Protein AF-A0A935UAQ2-F1 (afdb_monomer)

Solvent-accessible surface area (backbone atoms only — not comparable to full-atom values): 4868 Å² total; per-residue (Å²): 109,76,67,57,58,51,51,38,54,48,50,25,52,51,27,50,52,49,47,53,52,54,53,50,52,49,53,53,50,45,72,73,64,69,47,67,68,59,47,68,67,46,47,62,59,49,54,53,51,47,51,52,29,50,46,45,38,60,44,33,60,53,52,52,50,51,53,52,53,51,51,52,51,52,51,52,60,64,48,50,66,66,73,70,55,75,84,126

Sequence (88 aa):
MPWIDAALGTIASVALALFFVVNATFIIALWRTRDRRFVDRWTKPLVMTDAALIFAAVGTPVIGIAMKLGGQFLGFLATIPATLIPGK

Secondary structure (DSSP, 8-state):
-HHHHHHHHHHHHHHHHHHHHHHHHHHHHHHHH--HHHHHHHHHHHHHHHHHHHHHHHHHHHHHHHHHHHHHHHHHHHHHHHHSS---

Radius of gyration: 22.44 Å; Cα contacts (8 Å, |Δi|>4): 29; chains: 1; bounding box: 55×16×67 Å

pLDDT: mean 80.17, std 10.78, range [43.31, 92.38]

Foldseek 3Di:
DVVLVVVLVVQLVVLVVVLVVVVVVVVVVCVVPVDVVSCVVCVVVNVVSNVVSVCSNVVSVVVVVVCVVVVVVVVVVVCVVVVPPDDD

Structure (mmCIF, N/CA/C/O backbone):
data_AF-A0A935UAQ2-F1
#
_entry.id   AF-A0A935UAQ2-F1
#
loop_
_atom_site.group_PDB
_atom_site.id
_atom_site.type_symbol
_atom_site.label_atom_id
_atom_site.label_alt_id
_atom_site.label_comp_id
_atom_site.label_asym_id
_atom_site.label_entity_id
_atom_site.label_seq_id
_atom_site.pdbx_PDB_ins_code
_atom_site.Cartn_x
_atom_site.Cartn_y
_atom_site.Cartn_z
_atom_site.occupancy
_atom_site.B_iso_or_equiv
_atom_site.auth_seq_id
_atom_site.auth_comp_id
_atom_site.auth_asym_id
_atom_site.auth_atom_id
_atom_site.pdbx_PDB_model_num
ATOM 1 N N . MET A 1 1 ? 10.594 -3.867 -19.102 1.00 66.69 1 MET A N 1
ATOM 2 C CA . MET A 1 1 ? 10.809 -5.310 -18.868 1.00 66.69 1 MET A CA 1
ATOM 3 C C . MET A 1 1 ? 9.526 -5.864 -18.271 1.00 66.69 1 MET A C 1
ATOM 5 O O . MET A 1 1 ? 9.116 -5.329 -17.247 1.00 66.69 1 MET A O 1
ATOM 9 N N . PRO A 1 2 ? 8.892 -6.882 -18.874 1.00 77.56 2 PRO A N 1
ATOM 10 C CA . PRO A 1 2 ? 7.550 -7.330 -18.480 1.00 77.56 2 PRO A CA 1
ATOM 11 C C . PRO A 1 2 ? 7.456 -7.779 -17.012 1.00 77.56 2 PRO A C 1
ATOM 13 O O . PRO A 1 2 ? 6.421 -7.595 -16.379 1.00 77.56 2 PRO A O 1
ATOM 16 N N . TRP A 1 3 ? 8.551 -8.285 -16.434 1.00 79.94 3 TRP A N 1
ATOM 17 C CA . TRP A 1 3 ? 8.601 -8.666 -15.020 1.00 79.94 3 TRP A CA 1
ATOM 18 C C . TRP A 1 3 ? 8.551 -7.467 -14.051 1.00 79.94 3 TRP A C 1
ATOM 20 O O . TRP A 1 3 ? 7.995 -7.604 -12.967 1.00 79.94 3 TRP A O 1
ATOM 30 N N . ILE A 1 4 ? 9.070 -6.289 -14.435 1.00 77.94 4 ILE A N 1
ATOM 31 C CA . ILE A 1 4 ? 9.009 -5.062 -13.612 1.00 77.94 4 ILE A CA 1
ATOM 32 C C . ILE A 1 4 ? 7.575 -4.540 -13.567 1.00 77.94 4 ILE A C 1
ATOM 34 O O . ILE A 1 4 ? 7.068 -4.242 -12.492 1.00 77.94 4 ILE A O 1
ATOM 38 N N . ASP A 1 5 ? 6.903 -4.471 -14.719 1.00 78.94 5 ASP A N 1
ATOM 39 C CA . ASP A 1 5 ? 5.510 -4.024 -14.790 1.00 78.94 5 ASP A CA 1
ATOM 40 C C . ASP A 1 5 ? 4.585 -4.961 -13.982 1.00 78.94 5 ASP A C 1
ATOM 42 O O . ASP A 1 5 ? 3.717 -4.490 -13.246 1.00 78.94 5 ASP A O 1
ATOM 46 N N . ALA A 1 6 ? 4.823 -6.279 -14.037 1.00 83.44 6 ALA A N 1
ATOM 47 C CA . ALA A 1 6 ? 4.088 -7.264 -13.241 1.00 83.44 6 ALA A CA 1
ATOM 48 C C . ALA A 1 6 ? 4.356 -7.135 -11.729 1.00 83.44 6 ALA A C 1
ATOM 50 O O . ALA A 1 6 ? 3.416 -7.166 -10.930 1.00 83.44 6 ALA A O 1
ATOM 51 N N . ALA A 1 7 ? 5.618 -6.953 -11.323 1.00 82.19 7 ALA A N 1
ATOM 52 C CA . ALA A 1 7 ? 5.982 -6.771 -9.918 1.00 82.19 7 ALA A CA 1
ATOM 53 C C . ALA A 1 7 ? 5.370 -5.488 -9.340 1.00 82.19 7 ALA A C 1
ATOM 55 O O . ALA A 1 7 ? 4.760 -5.520 -8.273 1.00 82.19 7 ALA A O 1
ATOM 56 N N . LEU A 1 8 ? 5.458 -4.379 -10.076 1.00 83.62 8 LEU A N 1
ATOM 57 C CA . LEU A 1 8 ? 4.855 -3.102 -9.704 1.00 83.62 8 LEU A CA 1
ATOM 58 C C . LEU A 1 8 ? 3.326 -3.221 -9.590 1.00 83.62 8 LEU A C 1
ATOM 60 O O . LEU A 1 8 ? 2.757 -2.866 -8.560 1.00 83.62 8 LEU A O 1
ATOM 64 N N . GLY A 1 9 ? 2.651 -3.814 -10.579 1.00 84.50 9 GLY A N 1
ATOM 65 C CA . GLY A 1 9 ? 1.203 -4.054 -10.504 1.00 84.50 9 GLY A CA 1
ATOM 66 C C . GLY A 1 9 ? 0.792 -4.925 -9.307 1.00 84.50 9 GLY A C 1
ATOM 67 O O . GLY A 1 9 ? -0.217 -4.656 -8.649 1.00 84.50 9 GLY A O 1
ATOM 68 N N . THR A 1 10 ? 1.604 -5.928 -8.966 1.00 88.94 10 THR A N 1
ATOM 69 C CA . THR A 1 10 ? 1.382 -6.774 -7.783 1.00 88.94 10 THR A CA 1
ATOM 70 C C . THR A 1 10 ? 1.537 -5.971 -6.491 1.00 88.94 10 THR A C 1
ATOM 72 O O . THR A 1 10 ? 0.680 -6.049 -5.618 1.00 88.94 10 THR A O 1
ATOM 75 N N . ILE A 1 11 ? 2.575 -5.137 -6.375 1.00 85.06 11 ILE A N 1
ATOM 76 C CA . ILE A 1 11 ? 2.790 -4.284 -5.195 1.00 85.06 11 ILE A CA 1
ATOM 77 C C . ILE A 1 11 ? 1.612 -3.323 -4.996 1.00 85.06 11 ILE A C 1
ATOM 79 O O . ILE A 1 11 ? 1.077 -3.239 -3.892 1.00 85.06 11 ILE A O 1
ATOM 83 N N . ALA A 1 12 ? 1.166 -2.640 -6.054 1.00 86.44 12 ALA A N 1
ATOM 84 C CA . ALA A 1 12 ? 0.048 -1.703 -5.958 1.00 86.44 12 ALA A CA 1
ATOM 85 C C . ALA A 1 12 ? -1.272 -2.397 -5.583 1.00 86.44 12 ALA A C 1
ATOM 87 O O . ALA A 1 12 ? -2.004 -1.906 -4.723 1.00 86.44 12 ALA A O 1
ATOM 88 N N . SER A 1 13 ? -1.571 -3.549 -6.190 1.00 86.62 13 SER A N 1
ATOM 89 C CA . SER A 1 13 ? -2.797 -4.302 -5.889 1.00 86.62 13 SER A CA 1
ATOM 90 C C . SER A 1 13 ? -2.800 -4.872 -4.469 1.00 86.62 13 SER A C 1
ATOM 92 O O . SER A 1 13 ? -3.806 -4.752 -3.771 1.00 86.62 13 SER A O 1
ATOM 94 N N . VAL A 1 14 ? -1.673 -5.417 -4.002 1.00 90.12 14 VAL A N 1
ATOM 95 C CA . VAL A 1 14 ? -1.522 -5.898 -2.622 1.00 90.12 14 VAL A CA 1
ATOM 96 C C . VAL A 1 14 ? -1.632 -4.744 -1.626 1.00 90.12 14 VAL A C 1
ATOM 98 O O . VAL A 1 14 ? -2.323 -4.883 -0.619 1.00 90.12 14 VAL A O 1
ATOM 101 N N . ALA A 1 15 ? -1.015 -3.593 -1.909 1.00 85.44 15 ALA A N 1
ATOM 102 C CA . ALA A 1 15 ? -1.107 -2.420 -1.043 1.00 85.44 15 ALA A CA 1
ATOM 103 C C . ALA A 1 15 ? -2.557 -1.924 -0.901 1.00 85.44 15 ALA A C 1
ATOM 105 O O . ALA A 1 15 ? -3.014 -1.673 0.214 1.00 85.44 15 ALA A O 1
ATOM 106 N N . LEU A 1 16 ? -3.305 -1.856 -2.008 1.00 87.62 16 LEU A N 1
ATOM 107 C CA . LEU A 1 16 ? -4.729 -1.509 -1.990 1.00 87.62 16 LEU A CA 1
ATOM 108 C C . LEU A 1 16 ? -5.565 -2.542 -1.228 1.00 87.62 16 LEU A C 1
ATOM 110 O O . LEU A 1 16 ? -6.399 -2.168 -0.406 1.00 87.62 16 LEU A O 1
ATOM 114 N N . ALA A 1 17 ? -5.336 -3.837 -1.456 1.00 89.25 17 ALA A N 1
ATOM 115 C CA . ALA A 1 17 ? -6.055 -4.893 -0.749 1.00 89.25 17 ALA A CA 1
ATOM 116 C C . ALA A 1 17 ? -5.824 -4.812 0.768 1.00 89.25 17 ALA A C 1
ATOM 118 O O . ALA A 1 17 ? -6.781 -4.843 1.542 1.00 89.25 17 ALA A O 1
ATOM 119 N N . LEU A 1 18 ? -4.570 -4.640 1.196 1.00 89.38 18 LEU A N 1
ATOM 120 C CA . LEU A 1 18 ? -4.221 -4.474 2.606 1.00 89.38 18 LEU A CA 1
ATOM 121 C C . LEU A 1 18 ? -4.853 -3.219 3.207 1.00 89.38 18 LEU A C 1
ATOM 123 O O . LEU A 1 18 ? -5.370 -3.291 4.319 1.00 89.38 18 LEU A O 1
ATOM 127 N N . PHE A 1 19 ? -4.880 -2.107 2.470 1.00 87.62 19 PHE A N 1
ATOM 128 C CA . PHE A 1 19 ? -5.512 -0.866 2.919 1.00 87.62 19 PHE A CA 1
ATOM 129 C C . PHE A 1 19 ? -6.989 -1.084 3.269 1.00 87.62 19 PHE A C 1
ATOM 131 O O . PHE A 1 19 ? -7.428 -0.727 4.364 1.00 87.62 19 PHE A O 1
ATOM 138 N N . PHE A 1 20 ? -7.747 -1.745 2.386 1.00 90.38 20 PHE A N 1
ATOM 139 C CA . PHE A 1 20 ? -9.154 -2.057 2.645 1.00 90.38 20 PHE A CA 1
ATOM 140 C C . PHE A 1 20 ? -9.338 -3.056 3.789 1.00 90.38 20 PHE A C 1
ATOM 142 O O . PHE A 1 20 ? -10.218 -2.862 4.627 1.00 90.38 20 PHE A O 1
ATOM 149 N N . VAL A 1 21 ? -8.514 -4.105 3.858 1.00 92.38 21 VAL A N 1
ATOM 150 C CA . VAL A 1 21 ? -8.612 -5.132 4.907 1.00 92.38 21 VAL A CA 1
ATOM 151 C C . VAL A 1 21 ? -8.339 -4.539 6.289 1.00 92.38 21 VAL A C 1
ATOM 153 O O . VAL A 1 21 ? -9.124 -4.772 7.212 1.00 92.38 21 VAL A O 1
ATOM 156 N N . VAL A 1 22 ? -7.271 -3.750 6.435 1.00 90.12 22 VAL A N 1
ATOM 157 C CA . VAL A 1 22 ? -6.887 -3.105 7.702 1.00 90.12 22 VAL A CA 1
ATOM 158 C C . VAL A 1 22 ? -7.961 -2.112 8.151 1.00 90.12 22 VAL A C 1
ATOM 160 O O . VAL A 1 22 ? -8.404 -2.163 9.300 1.00 90.12 22 VAL A O 1
ATOM 163 N N . ASN A 1 23 ? -8.463 -1.272 7.242 1.00 90.12 23 ASN A N 1
ATOM 164 C CA . ASN A 1 23 ? -9.540 -0.333 7.561 1.00 90.12 23 ASN A CA 1
ATOM 165 C C . ASN A 1 23 ? -10.843 -1.048 7.948 1.00 90.12 23 ASN A C 1
ATOM 167 O O . ASN A 1 23 ? -11.474 -0.693 8.945 1.00 90.12 23 ASN A O 1
ATOM 171 N N . ALA A 1 24 ? -11.233 -2.099 7.223 1.00 89.00 24 ALA A N 1
ATOM 172 C CA . ALA A 1 24 ? -12.428 -2.875 7.546 1.00 89.00 24 ALA A CA 1
ATOM 173 C C . ALA A 1 24 ? -12.317 -3.553 8.921 1.00 89.00 24 ALA A C 1
ATOM 175 O O . ALA A 1 24 ? -13.249 -3.480 9.725 1.00 89.00 24 ALA A O 1
ATOM 176 N N . THR A 1 25 ? -11.169 -4.166 9.231 1.00 89.50 25 THR A N 1
ATOM 177 C CA . THR A 1 25 ? -10.938 -4.775 10.553 1.00 89.50 25 THR A CA 1
ATOM 178 C C . THR A 1 25 ? -10.955 -3.740 11.671 1.00 89.50 25 THR A C 1
ATOM 180 O O . THR A 1 25 ? -11.535 -4.004 12.726 1.00 89.50 25 THR A O 1
ATOM 183 N N . PHE A 1 26 ? -10.403 -2.548 11.438 1.00 88.00 26 PHE A N 1
ATOM 184 C CA . PHE A 1 26 ? -10.460 -1.454 12.402 1.00 88.00 26 PHE A CA 1
ATOM 185 C C . PHE A 1 26 ? -11.899 -0.989 12.672 1.00 88.00 26 PHE A C 1
ATOM 187 O O . PHE A 1 26 ? -12.300 -0.873 13.831 1.00 88.00 26 PHE A O 1
ATOM 194 N N . ILE A 1 27 ? -12.711 -0.803 11.624 1.00 88.50 27 ILE A N 1
ATOM 195 C CA . ILE A 1 27 ? -14.128 -0.421 11.748 1.00 88.50 27 ILE A CA 1
ATOM 196 C C . ILE A 1 27 ? -14.920 -1.491 12.510 1.00 88.50 27 ILE A C 1
ATOM 198 O O . ILE A 1 27 ? -15.702 -1.154 13.400 1.00 88.50 27 ILE A O 1
ATOM 202 N N . ILE A 1 28 ? -14.702 -2.776 12.213 1.00 90.25 28 ILE A N 1
ATOM 203 C CA . ILE A 1 28 ? -15.353 -3.890 12.921 1.00 90.25 28 ILE A CA 1
ATOM 204 C C . ILE A 1 28 ? -14.956 -3.895 14.405 1.00 90.25 28 ILE A C 1
ATOM 206 O O . ILE A 1 28 ? -15.817 -4.041 15.278 1.00 90.25 28 ILE A O 1
ATOM 210 N N . ALA A 1 29 ? -13.669 -3.706 14.711 1.00 87.44 29 ALA A N 1
ATOM 211 C CA . ALA A 1 29 ? -13.174 -3.648 16.084 1.00 87.44 29 ALA A CA 1
ATOM 212 C C . ALA A 1 29 ? -13.781 -2.471 16.861 1.00 87.44 29 ALA A C 1
ATOM 214 O O . ALA A 1 29 ? -14.233 -2.654 17.995 1.00 87.44 29 ALA A O 1
ATOM 215 N N . LEU A 1 30 ? -13.864 -1.291 16.237 1.00 86.62 30 LEU A N 1
ATOM 216 C CA . LEU A 1 30 ? -14.536 -0.112 16.783 1.00 86.62 30 LEU A CA 1
ATOM 217 C C . LEU A 1 30 ? -16.011 -0.403 17.082 1.00 86.62 30 LEU A C 1
ATOM 219 O O . LEU A 1 30 ? -16.490 -0.119 18.179 1.00 86.62 30 LEU A O 1
ATOM 223 N N . TRP A 1 31 ? -16.726 -0.992 16.121 1.00 89.69 31 TRP A N 1
ATOM 224 C CA . TRP A 1 31 ? -18.144 -1.319 16.261 1.00 89.69 31 TRP A CA 1
ATOM 225 C C . TRP A 1 31 ? -18.407 -2.273 17.425 1.00 89.69 31 TRP A C 1
ATOM 227 O O . TRP A 1 31 ? -19.393 -2.105 18.145 1.00 89.69 31 TRP A O 1
ATOM 237 N N . ARG A 1 32 ? -17.513 -3.250 17.624 1.00 91.06 32 ARG A N 1
ATOM 238 C CA . ARG A 1 32 ? -17.636 -4.271 18.669 1.00 91.06 32 ARG A CA 1
ATOM 239 C C . ARG A 1 32 ? -17.237 -3.772 20.056 1.00 91.06 32 ARG A C 1
ATOM 241 O O . ARG A 1 32 ? -17.890 -4.128 21.029 1.00 91.06 32 ARG A O 1
ATOM 248 N N . THR A 1 33 ? -16.160 -2.996 20.160 1.00 89.06 33 THR A N 1
ATOM 249 C CA . THR A 1 33 ? -15.618 -2.559 21.460 1.00 89.06 33 THR A CA 1
ATOM 250 C C . THR A 1 33 ? -16.219 -1.245 21.941 1.00 89.06 33 THR A C 1
ATOM 252 O O . THR A 1 33 ? -16.368 -1.061 23.145 1.00 89.06 33 THR A O 1
ATOM 255 N N . ARG A 1 34 ? -16.567 -0.332 21.019 1.00 83.38 34 ARG A N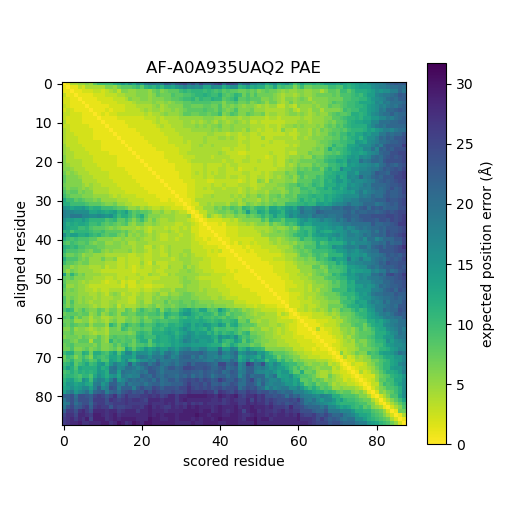 1
ATOM 256 C CA . ARG A 1 34 ? -17.015 1.047 21.297 1.00 83.38 34 ARG A CA 1
ATOM 257 C C . ARG A 1 34 ? -16.117 1.806 22.289 1.00 83.38 34 ARG A C 1
ATOM 259 O O . ARG A 1 34 ? -16.560 2.768 22.915 1.00 83.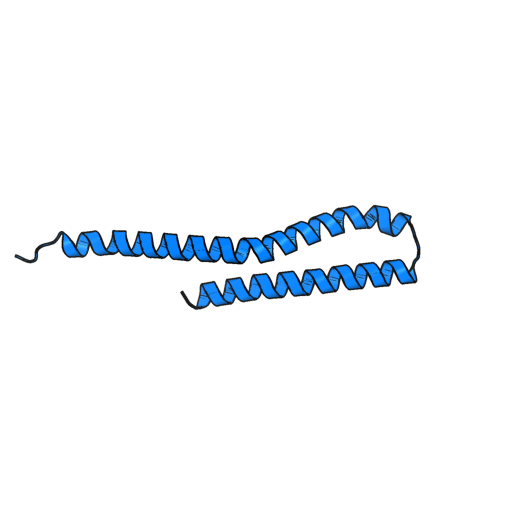38 34 ARG A O 1
ATOM 266 N N . ASP A 1 35 ? -14.856 1.397 22.422 1.00 87.25 35 ASP A N 1
ATOM 267 C CA . ASP A 1 35 ? -13.908 1.976 23.370 1.00 87.25 35 ASP A CA 1
ATOM 268 C C . ASP A 1 35 ? -13.105 3.098 22.705 1.00 87.25 35 ASP A C 1
ATOM 270 O O . ASP A 1 35 ? -12.362 2.883 21.746 1.00 87.25 35 ASP A O 1
ATOM 274 N N . ARG A 1 36 ? -13.215 4.312 23.250 1.00 83.75 36 ARG A N 1
ATOM 275 C CA . ARG A 1 36 ? -12.463 5.479 22.772 1.00 83.75 36 ARG A CA 1
ATOM 276 C C . ARG A 1 36 ? -10.956 5.336 23.001 1.00 83.75 36 ARG A C 1
ATOM 278 O O . ARG A 1 36 ? -10.176 5.827 22.194 1.00 83.75 36 ARG A O 1
ATOM 285 N N . ARG A 1 37 ? -10.525 4.605 24.036 1.00 87.75 37 ARG A N 1
ATOM 286 C CA . ARG A 1 37 ? -9.095 4.363 24.304 1.00 87.75 37 ARG A CA 1
ATOM 287 C C . ARG A 1 37 ? -8.460 3.445 23.265 1.00 87.75 37 ARG A C 1
ATOM 289 O O . ARG A 1 37 ? -7.269 3.572 22.984 1.00 87.75 37 ARG A O 1
ATOM 296 N N . PHE A 1 38 ? -9.245 2.527 22.699 1.00 85.69 38 PHE A N 1
ATOM 297 C CA . PHE A 1 38 ? -8.810 1.708 21.572 1.00 85.69 38 PHE A CA 1
ATOM 298 C C . PHE A 1 38 ? -8.547 2.593 20.349 1.00 85.69 38 PHE A C 1
ATOM 300 O O . PHE A 1 38 ? -7.483 2.489 19.742 1.00 85.69 38 PHE A O 1
ATOM 307 N N . VAL A 1 39 ? -9.461 3.522 20.051 1.00 85.00 39 VAL A N 1
ATOM 308 C CA . VAL A 1 39 ? -9.306 4.479 18.945 1.00 85.00 39 VAL A CA 1
ATOM 309 C C . VAL A 1 39 ? -8.050 5.315 19.115 1.00 85.00 39 VAL A C 1
ATOM 311 O O . VAL A 1 39 ? -7.207 5.307 18.225 1.00 85.00 39 VAL A O 1
ATOM 314 N N . ASP A 1 40 ? -7.866 5.973 20.257 1.00 87.44 40 ASP A N 1
ATOM 315 C CA . ASP A 1 40 ? -6.720 6.869 20.454 1.00 87.44 40 ASP A CA 1
ATOM 316 C C . ASP A 1 40 ? -5.376 6.139 20.333 1.00 87.44 40 ASP A C 1
ATOM 318 O O . ASP A 1 40 ? -4.421 6.665 19.759 1.00 87.44 40 ASP A O 1
ATOM 322 N N . ARG A 1 41 ? -5.301 4.892 20.816 1.00 89.94 41 ARG A N 1
ATOM 323 C CA . ARG A 1 41 ? -4.082 4.078 20.726 1.00 89.94 41 ARG A CA 1
ATOM 324 C C . ARG A 1 41 ? -3.755 3.675 19.291 1.00 89.94 41 ARG A C 1
ATOM 326 O O . ARG A 1 41 ? -2.587 3.679 18.909 1.00 89.94 41 ARG A O 1
A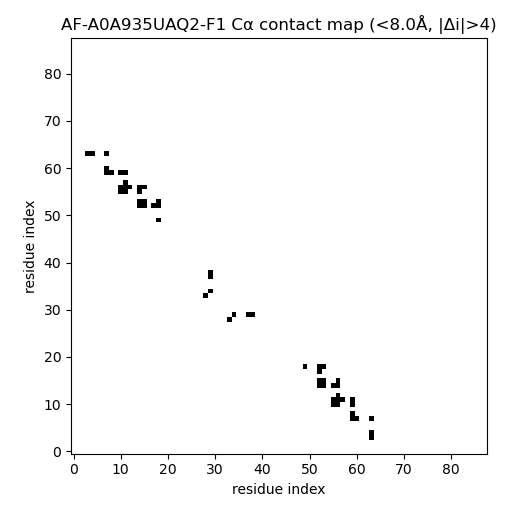TOM 333 N N . TRP A 1 42 ? -4.769 3.286 18.525 1.00 87.06 42 TRP A N 1
ATOM 334 C CA . TRP A 1 42 ? -4.578 2.647 17.226 1.00 87.06 42 TRP A CA 1
ATOM 335 C C . TRP A 1 42 ? -4.721 3.598 16.038 1.00 87.06 42 TRP A C 1
ATOM 337 O O . TRP A 1 42 ? -4.198 3.291 14.976 1.00 87.06 42 TRP A O 1
ATOM 347 N N . THR A 1 43 ? -5.322 4.778 16.204 1.00 86.56 43 THR A N 1
ATOM 348 C CA . THR A 1 43 ? -5.505 5.742 15.104 1.00 86.56 43 THR A CA 1
ATOM 349 C C . THR A 1 43 ? -4.171 6.204 14.52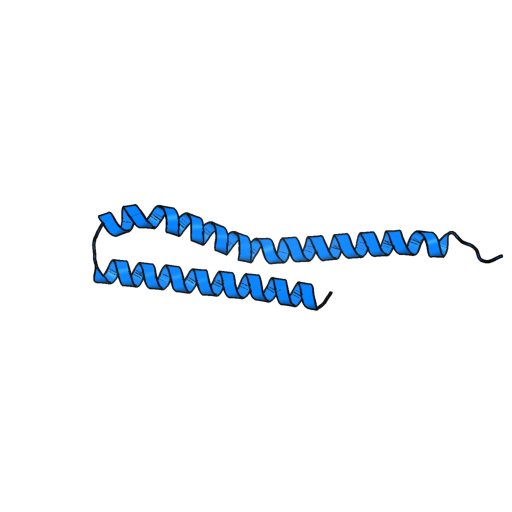3 1.00 86.56 43 THR A C 1
ATOM 351 O O . THR A 1 43 ? -3.994 6.209 13.310 1.00 86.56 43 THR A O 1
ATOM 354 N N . LYS A 1 44 ? -3.196 6.555 15.371 1.00 87.31 44 LYS A N 1
ATOM 355 C CA . LYS A 1 44 ? -1.880 7.021 14.907 1.00 87.31 44 LYS A CA 1
ATOM 356 C C . LYS A 1 44 ? -1.133 5.971 14.065 1.00 87.31 44 LYS A C 1
ATOM 358 O O . LYS A 1 44 ? -0.707 6.324 12.964 1.00 87.31 44 LYS A O 1
ATOM 363 N N . PRO A 1 45 ? -0.964 4.713 14.521 1.00 90.00 45 PRO A N 1
ATOM 364 C CA . PRO A 1 45 ? -0.351 3.689 13.682 1.00 90.00 45 PRO A CA 1
ATOM 365 C C . PRO A 1 45 ? -1.191 3.378 12.437 1.00 90.00 45 PRO A C 1
ATOM 367 O O . PRO A 1 45 ? -0.598 3.212 11.378 1.00 90.00 45 PRO A O 1
ATOM 370 N N . LEU A 1 46 ? -2.530 3.395 12.517 1.00 88.31 46 LEU A N 1
ATOM 371 C CA . LEU A 1 46 ? -3.397 3.183 11.349 1.00 88.31 46 LEU A CA 1
ATOM 372 C C . LEU A 1 46 ? -3.129 4.222 10.251 1.00 88.31 46 LEU A C 1
ATOM 374 O O . LEU A 1 46 ? -2.873 3.859 9.112 1.00 88.31 46 LEU A O 1
ATOM 378 N N . VAL A 1 47 ? -3.089 5.509 10.614 1.00 86.50 47 VAL A N 1
ATOM 379 C CA . VAL A 1 47 ? -2.808 6.610 9.677 1.00 86.50 47 VAL A CA 1
ATOM 380 C C . VAL A 1 47 ? -1.411 6.481 9.062 1.00 86.50 47 VAL A C 1
ATOM 382 O O . VAL A 1 47 ? -1.237 6.742 7.874 1.00 86.50 47 VAL A O 1
ATOM 385 N N . MET A 1 48 ? -0.409 6.059 9.841 1.00 90.06 48 MET A N 1
ATOM 386 C CA . MET A 1 48 ? 0.942 5.819 9.319 1.00 90.06 48 MET A CA 1
ATOM 387 C C . MET A 1 48 ? 0.979 4.649 8.329 1.00 90.06 48 MET A C 1
ATOM 389 O O . MET A 1 48 ? 1.616 4.758 7.281 1.00 90.06 48 MET A O 1
ATOM 393 N N . THR A 1 49 ? 0.298 3.543 8.638 1.00 88.06 49 THR A N 1
ATOM 394 C CA . THR A 1 49 ? 0.201 2.384 7.744 1.00 88.06 49 THR A CA 1
ATOM 395 C C . THR A 1 49 ? -0.550 2.739 6.465 1.00 88.06 49 THR A C 1
ATOM 397 O O . THR A 1 49 ? -0.070 2.431 5.378 1.00 88.06 49 THR A O 1
ATOM 400 N N . ASP A 1 50 ? -1.662 3.458 6.571 1.00 87.12 50 ASP A N 1
ATOM 401 C CA . ASP A 1 50 ? -2.451 3.909 5.426 1.00 87.12 50 ASP A CA 1
ATOM 402 C C . ASP A 1 50 ? -1.656 4.849 4.520 1.00 87.12 50 ASP A C 1
ATOM 404 O O . ASP A 1 50 ? -1.635 4.663 3.303 1.00 87.12 50 ASP A O 1
ATOM 408 N N . ALA A 1 5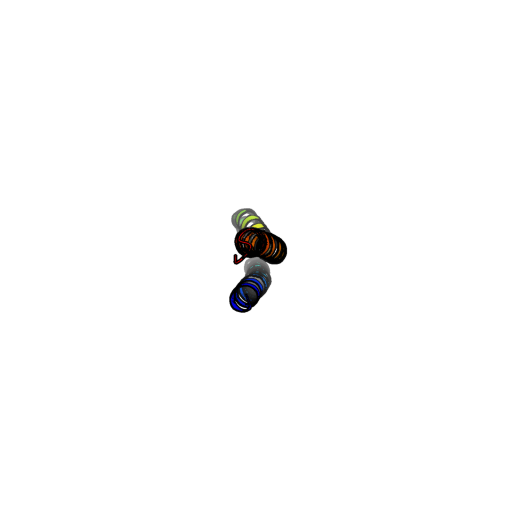1 ? -0.923 5.804 5.098 1.00 85.56 51 ALA A N 1
ATOM 409 C CA . ALA A 1 51 ? -0.033 6.673 4.338 1.00 85.56 51 ALA A CA 1
ATOM 410 C C . ALA A 1 51 ? 1.044 5.870 3.591 1.00 85.56 51 ALA A C 1
ATOM 412 O O . ALA A 1 51 ? 1.298 6.135 2.417 1.00 85.56 51 ALA A O 1
ATOM 413 N N . ALA A 1 52 ? 1.642 4.861 4.233 1.00 88.00 52 ALA A N 1
ATOM 414 C CA . ALA A 1 52 ? 2.632 3.994 3.598 1.00 88.00 52 ALA A CA 1
ATOM 415 C C . ALA A 1 52 ? 2.028 3.148 2.463 1.00 88.00 52 ALA A C 1
ATOM 417 O O . ALA A 1 52 ? 2.646 3.012 1.409 1.00 88.00 52 ALA A O 1
ATOM 418 N N . LEU A 1 53 ? 0.816 2.616 2.643 1.00 86.88 53 LEU A N 1
ATOM 419 C CA . LEU A 1 53 ? 0.117 1.821 1.628 1.00 86.88 53 LEU A CA 1
ATOM 420 C C . LEU A 1 53 ? -0.303 2.673 0.427 1.00 86.88 53 LEU A C 1
ATOM 422 O O . LEU A 1 53 ? -0.103 2.260 -0.714 1.00 86.88 53 LEU A O 1
ATOM 426 N N . ILE A 1 54 ? -0.812 3.883 0.665 1.00 86.31 54 ILE A N 1
ATOM 427 C CA . ILE A 1 54 ? -1.132 4.842 -0.400 1.00 86.31 54 ILE A CA 1
ATOM 428 C C . ILE A 1 54 ? 0.144 5.251 -1.131 1.00 86.31 54 ILE A C 1
ATOM 430 O O . ILE A 1 54 ? 0.171 5.261 -2.361 1.00 86.31 54 ILE A O 1
ATOM 434 N N . PHE A 1 55 ? 1.224 5.537 -0.402 1.00 86.25 55 PHE A N 1
ATOM 435 C CA . PHE A 1 55 ? 2.502 5.876 -1.017 1.00 86.25 55 PHE A CA 1
ATOM 436 C C . PHE A 1 55 ? 3.071 4.711 -1.828 1.00 86.25 55 PHE A C 1
ATOM 438 O O . PHE A 1 55 ? 3.605 4.934 -2.907 1.00 86.25 55 PHE A O 1
ATOM 445 N N . ALA A 1 56 ? 2.916 3.467 -1.376 1.00 80.25 56 ALA A N 1
ATOM 446 C CA . ALA A 1 56 ? 3.284 2.299 -2.164 1.00 80.25 56 ALA A CA 1
ATOM 447 C C . ALA A 1 56 ? 2.428 2.208 -3.436 1.00 80.25 56 ALA A C 1
ATOM 449 O O . ALA A 1 56 ? 2.978 2.096 -4.528 1.00 80.25 56 ALA A O 1
ATOM 450 N N . ALA A 1 57 ? 1.104 2.338 -3.333 1.00 79.00 57 ALA A N 1
ATOM 451 C CA . ALA A 1 57 ? 0.201 2.260 -4.480 1.00 79.00 57 ALA A CA 1
ATOM 452 C C . ALA A 1 57 ? 0.445 3.373 -5.519 1.00 79.00 57 ALA A C 1
ATOM 454 O O . ALA A 1 57 ? 0.461 3.100 -6.718 1.00 79.00 57 ALA A O 1
ATOM 455 N N . VAL A 1 58 ? 0.687 4.610 -5.072 1.00 82.94 58 VAL A N 1
ATOM 456 C CA . VAL A 1 58 ? 0.918 5.787 -5.932 1.00 82.94 58 VAL A CA 1
ATOM 457 C C . VAL A 1 58 ? 2.378 5.908 -6.380 1.00 82.94 58 VAL A C 1
ATOM 459 O O . VAL A 1 58 ? 2.653 6.319 -7.503 1.00 82.94 58 VAL A O 1
ATOM 462 N N . GLY A 1 59 ? 3.337 5.533 -5.538 1.00 77.25 59 GLY A N 1
ATOM 463 C CA . GLY A 1 59 ? 4.766 5.571 -5.854 1.00 77.25 59 GLY A CA 1
ATOM 464 C C . GLY A 1 59 ? 5.169 4.507 -6.871 1.00 77.25 59 GLY A C 1
ATOM 465 O O . GLY A 1 59 ? 6.064 4.729 -7.681 1.00 77.25 59 GLY A O 1
ATOM 466 N N . THR A 1 60 ? 4.458 3.381 -6.899 1.00 80.38 60 THR A N 1
ATOM 467 C CA . THR A 1 60 ? 4.655 2.294 -7.864 1.00 80.38 60 THR A CA 1
ATOM 468 C C . THR A 1 60 ? 4.634 2.765 -9.334 1.00 80.38 60 THR A C 1
ATOM 470 O O . THR A 1 60 ? 5.612 2.508 -10.041 1.00 80.38 60 THR A O 1
ATOM 473 N N . PRO A 1 61 ? 3.597 3.469 -9.839 1.00 76.62 61 PRO A N 1
ATOM 474 C CA . PRO A 1 61 ? 3.599 3.966 -11.216 1.00 76.62 61 PRO A CA 1
ATOM 475 C C . PRO A 1 61 ? 4.696 5.007 -11.472 1.00 76.62 61 PRO A C 1
ATOM 477 O O . PRO A 1 61 ? 5.285 5.003 -12.552 1.00 76.62 61 PRO A O 1
ATOM 480 N N . VAL A 1 62 ? 5.036 5.846 -10.485 1.00 78.31 62 VAL A N 1
ATOM 481 C CA . VAL A 1 62 ? 6.131 6.828 -10.604 1.00 78.31 62 VAL A CA 1
ATOM 482 C C . VAL A 1 62 ? 7.478 6.125 -10.789 1.00 78.31 62 VAL A C 1
ATOM 484 O O . VAL A 1 62 ? 8.227 6.454 -11.710 1.00 78.31 62 VAL A O 1
ATOM 487 N N . ILE A 1 63 ? 7.763 5.108 -9.970 1.00 76.44 63 ILE A N 1
ATOM 488 C CA . ILE A 1 63 ? 8.972 4.282 -10.081 1.00 76.44 63 ILE A CA 1
ATOM 489 C C . ILE A 1 63 ? 8.985 3.543 -11.423 1.00 76.44 63 ILE A C 1
ATOM 491 O O . ILE A 1 63 ? 10.011 3.518 -12.099 1.00 76.44 63 ILE A O 1
ATOM 495 N N . GLY A 1 64 ? 7.844 3.006 -11.862 1.00 77.38 64 GLY A N 1
ATOM 496 C CA . GLY A 1 64 ? 7.722 2.350 -13.165 1.00 77.38 64 GLY A CA 1
ATOM 497 C C . GLY A 1 64 ? 8.071 3.267 -14.341 1.00 77.38 64 GLY A C 1
ATOM 498 O O . GLY A 1 64 ? 8.802 2.857 -15.245 1.00 77.38 64 GLY A O 1
ATOM 499 N N . ILE A 1 65 ? 7.605 4.520 -14.318 1.00 78.56 65 ILE A N 1
ATOM 500 C CA . ILE A 1 65 ? 7.943 5.529 -15.334 1.00 78.56 65 ILE A CA 1
ATOM 501 C C . ILE A 1 65 ? 9.437 5.870 -15.276 1.00 78.56 65 ILE A C 1
ATOM 503 O O . ILE A 1 65 ? 10.104 5.855 -16.311 1.00 78.56 65 ILE A O 1
ATOM 507 N N . ALA A 1 66 ? 9.985 6.109 -14.081 1.00 77.44 66 ALA A N 1
ATOM 508 C CA . ALA A 1 66 ? 11.402 6.419 -13.901 1.00 77.44 66 ALA A CA 1
ATOM 509 C C . ALA A 1 66 ? 12.315 5.284 -14.400 1.00 77.44 66 ALA A C 1
ATOM 511 O O . ALA A 1 66 ? 13.298 5.542 -15.093 1.00 77.44 66 ALA A O 1
ATOM 512 N N . MET A 1 67 ? 11.965 4.022 -14.128 1.00 78.25 67 MET A N 1
ATOM 513 C CA . MET A 1 67 ? 12.706 2.857 -14.623 1.00 78.25 67 MET A CA 1
ATOM 514 C C . MET A 1 67 ? 12.623 2.717 -16.147 1.00 78.25 67 MET A C 1
ATOM 516 O O . MET A 1 67 ? 13.613 2.347 -16.778 1.00 78.25 67 MET A O 1
ATOM 520 N N . LYS A 1 68 ? 11.472 3.029 -16.760 1.00 77.81 68 LYS A N 1
ATOM 521 C CA . LYS A 1 68 ? 11.328 3.031 -18.227 1.00 77.81 68 LYS A CA 1
ATOM 522 C C . LYS A 1 68 ? 12.190 4.114 -18.871 1.00 77.81 68 LYS A C 1
ATOM 524 O O . LYS A 1 68 ? 12.912 3.810 -19.818 1.00 77.81 68 LYS A O 1
ATOM 529 N N . LEU A 1 69 ? 12.173 5.329 -18.326 1.00 79.50 69 LEU A N 1
ATOM 530 C CA . LEU A 1 69 ? 12.993 6.441 -18.813 1.00 79.50 69 LEU A CA 1
ATOM 531 C C . LEU A 1 69 ? 14.493 6.172 -18.620 1.00 79.50 69 LEU A C 1
ATOM 533 O O . LEU A 1 69 ? 15.271 6.341 -19.555 1.00 79.50 69 LEU A O 1
ATOM 537 N N . GLY A 1 70 ? 14.902 5.680 -17.448 1.00 77.00 70 GLY A N 1
ATOM 538 C CA . GLY A 1 70 ? 16.293 5.310 -17.178 1.00 77.00 70 GLY A CA 1
ATOM 539 C C . GLY A 1 70 ? 16.786 4.160 -18.060 1.00 77.00 70 GLY A C 1
ATOM 540 O O 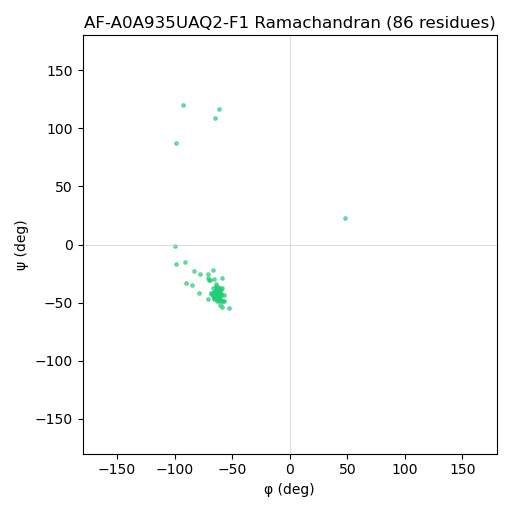. GLY A 1 70 ? 17.891 4.219 -18.593 1.00 77.00 70 GLY A O 1
ATOM 541 N N . GLY A 1 71 ? 15.952 3.140 -18.286 1.00 75.06 71 GLY A N 1
ATOM 542 C CA . GLY A 1 71 ? 16.270 2.031 -19.187 1.00 75.06 71 GLY A CA 1
ATOM 543 C C . GLY A 1 71 ? 16.404 2.464 -20.650 1.00 75.06 71 GLY A C 1
ATOM 54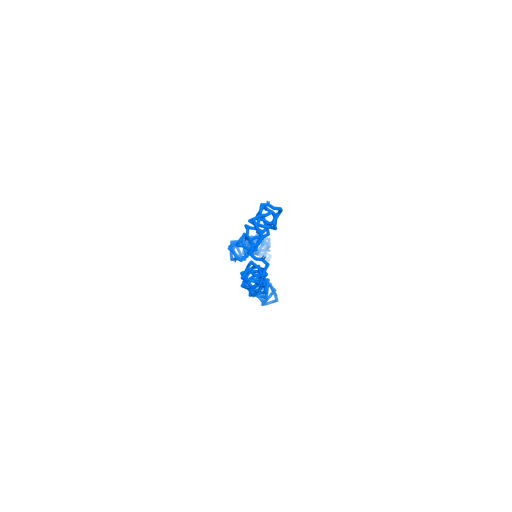4 O O . GLY A 1 71 ? 17.315 2.009 -21.338 1.00 75.06 71 GLY A O 1
ATOM 545 N N . GLN A 1 72 ? 15.546 3.374 -21.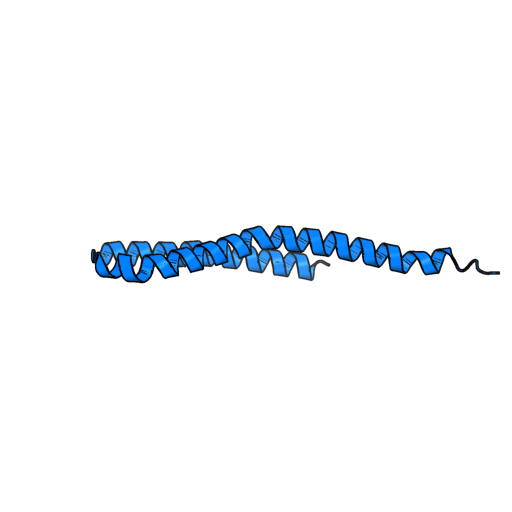121 1.00 74.00 72 GLN A N 1
ATOM 546 C CA . GLN A 1 72 ? 15.664 3.969 -22.458 1.00 74.00 72 GLN A CA 1
ATOM 547 C C . GLN A 1 72 ? 16.932 4.815 -22.596 1.00 74.00 72 GLN A C 1
ATOM 549 O O . GLN A 1 72 ? 17.619 4.721 -23.611 1.00 74.00 72 GLN A O 1
ATOM 554 N N . PHE A 1 73 ? 17.277 5.590 -21.567 1.00 70.88 73 PHE A N 1
ATOM 555 C CA . PHE A 1 73 ? 18.491 6.401 -21.554 1.00 70.88 73 PHE A CA 1
ATOM 556 C C . PHE A 1 73 ? 19.765 5.542 -21.574 1.00 70.88 73 PHE A C 1
ATOM 558 O O . PHE A 1 73 ? 20.674 5.801 -22.359 1.00 70.88 73 PHE A O 1
ATOM 565 N N . LEU A 1 74 ? 19.811 4.467 -20.780 1.00 68.75 74 LEU A N 1
ATOM 566 C CA . LEU A 1 74 ? 20.910 3.496 -20.817 1.00 68.75 74 LEU A CA 1
ATOM 567 C C . LEU A 1 74 ? 21.000 2.778 -22.169 1.00 68.75 74 LEU A C 1
ATOM 569 O O . LEU A 1 74 ? 22.099 2.583 -22.680 1.00 68.75 74 LEU A O 1
ATOM 573 N N . GLY A 1 75 ? 19.861 2.424 -22.772 1.00 68.31 75 GLY A N 1
ATOM 574 C CA . GLY A 1 75 ? 19.815 1.848 -24.117 1.00 68.31 75 GLY A CA 1
ATOM 575 C C . GLY A 1 75 ? 20.378 2.794 -25.179 1.00 68.31 75 GLY A C 1
ATOM 576 O O . GLY A 1 75 ? 21.189 2.375 -26.000 1.00 68.31 75 GLY A O 1
ATOM 577 N N . PHE A 1 76 ? 20.022 4.080 -25.113 1.00 67.81 76 PHE A N 1
ATOM 578 C CA . PHE A 1 76 ? 20.552 5.116 -26.000 1.00 67.81 76 PHE A CA 1
ATOM 579 C C . PHE A 1 76 ? 22.075 5.271 -25.860 1.00 67.81 76 PHE A C 1
ATOM 581 O O . PHE A 1 76 ? 22.795 5.244 -26.861 1.00 67.81 76 PHE A O 1
ATOM 588 N N . LEU A 1 77 ? 22.586 5.341 -24.625 1.00 66.38 77 LEU A N 1
ATOM 589 C CA . LEU A 1 77 ? 24.028 5.391 -24.354 1.00 66.38 77 LEU A CA 1
ATOM 590 C C . LEU A 1 77 ? 24.769 4.140 -24.840 1.00 66.38 77 LEU A C 1
ATOM 592 O O . LEU A 1 77 ? 25.877 4.255 -25.354 1.00 66.38 77 LEU A O 1
ATOM 596 N N . ALA A 1 78 ? 24.157 2.961 -24.728 1.00 68.19 78 ALA A N 1
ATOM 597 C CA . ALA A 1 78 ? 24.734 1.711 -25.215 1.00 68.19 78 ALA A CA 1
ATOM 598 C C . ALA A 1 78 ? 24.760 1.610 -26.752 1.00 68.19 78 ALA A C 1
ATOM 600 O O . ALA A 1 78 ? 25.616 0.921 -27.300 1.00 68.19 78 ALA A O 1
ATOM 601 N N . THR A 1 79 ? 23.867 2.309 -27.463 1.00 64.75 79 THR A N 1
ATOM 602 C CA . THR A 1 79 ? 23.861 2.352 -28.938 1.00 64.75 79 THR A CA 1
ATOM 603 C C . THR A 1 79 ? 24.830 3.366 -29.549 1.00 64.75 79 THR A C 1
ATOM 605 O O . THR A 1 79 ? 25.261 3.170 -30.682 1.00 64.75 79 THR A O 1
ATOM 608 N N . ILE A 1 80 ? 25.230 4.408 -28.814 1.00 60.53 80 ILE A N 1
ATOM 609 C CA . ILE A 1 80 ? 26.219 5.404 -29.269 1.00 60.53 80 ILE A CA 1
ATOM 610 C C . ILE A 1 80 ? 27.584 4.795 -29.669 1.00 60.53 80 ILE A C 1
ATOM 612 O O . ILE A 1 80 ? 28.110 5.180 -30.715 1.00 60.53 80 ILE A O 1
ATOM 616 N N . PRO A 1 81 ? 28.187 3.839 -28.933 1.00 56.75 81 PRO A N 1
ATOM 617 C CA . PRO A 1 81 ? 29.446 3.229 -29.368 1.00 56.75 81 PRO A CA 1
ATOM 618 C C . PRO A 1 81 ? 29.306 2.383 -30.645 1.00 56.75 81 PRO A C 1
ATOM 620 O O . PRO A 1 81 ? 30.294 2.206 -31.351 1.00 56.75 81 PRO A O 1
ATOM 623 N N . ALA A 1 82 ? 28.106 1.898 -30.988 1.00 55.91 82 ALA A N 1
ATOM 624 C CA . ALA A 1 82 ? 27.885 1.107 -32.203 1.00 55.91 82 ALA A CA 1
ATOM 625 C C . ALA A 1 82 ? 27.807 1.965 -33.481 1.00 55.91 82 ALA A C 1
ATOM 627 O O . ALA A 1 82 ? 28.119 1.477 -34.562 1.00 55.91 82 ALA A O 1
ATOM 628 N N . THR A 1 83 ? 27.425 3.240 -33.373 1.00 55.19 83 THR A N 1
ATOM 629 C CA . THR A 1 83 ? 27.399 4.192 -34.499 1.00 55.19 83 THR A CA 1
ATOM 630 C C . THR A 1 83 ? 28.699 4.982 -34.667 1.00 55.19 83 THR A C 1
ATOM 632 O O . THR A 1 83 ? 28.907 5.571 -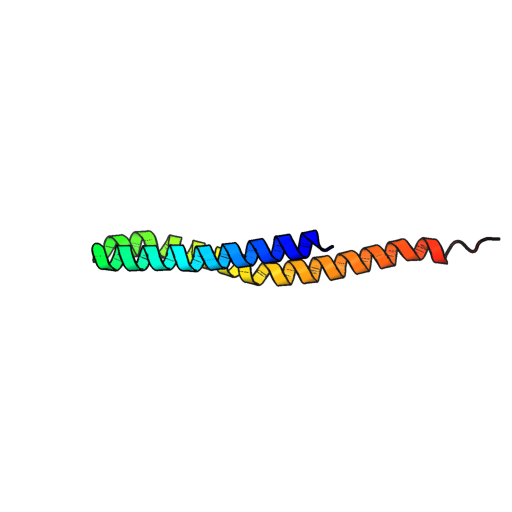35.724 1.00 55.19 83 THR A O 1
ATOM 635 N N . LEU A 1 84 ? 29.586 4.981 -33.664 1.00 55.53 84 LEU A N 1
ATOM 636 C CA . LEU A 1 84 ? 30.871 5.699 -33.685 1.00 55.53 84 LEU A CA 1
ATOM 637 C C . LEU A 1 84 ? 32.089 4.826 -34.024 1.00 55.53 84 LEU A C 1
ATOM 639 O O . LEU A 1 84 ? 33.191 5.360 -34.130 1.00 55.53 84 LEU A O 1
ATOM 643 N N . ILE A 1 85 ? 31.913 3.518 -34.235 1.00 58.25 85 ILE A N 1
ATOM 644 C CA . ILE A 1 85 ? 32.922 2.675 -34.890 1.00 58.25 85 ILE A CA 1
ATOM 645 C C . ILE A 1 85 ? 32.496 2.522 -36.357 1.00 58.25 85 ILE A C 1
ATOM 647 O O . ILE A 1 85 ? 31.773 1.578 -36.684 1.00 58.25 85 ILE A O 1
ATOM 651 N N . PRO A 1 86 ? 32.890 3.437 -37.264 1.00 51.50 86 PRO A N 1
ATOM 652 C CA . PRO A 1 86 ? 32.787 3.165 -38.686 1.00 51.50 86 PRO A CA 1
ATOM 653 C C . PRO A 1 86 ? 33.672 1.952 -38.979 1.00 51.50 86 PRO A C 1
ATOM 655 O O . PRO A 1 86 ? 34.883 1.956 -38.753 1.00 51.50 86 PRO A O 1
ATOM 658 N N . GLY A 1 87 ? 33.042 0.867 -39.416 1.00 59.53 87 GLY A N 1
ATOM 659 C CA . GLY A 1 87 ? 33.759 -0.266 -39.964 1.00 59.53 87 GLY A CA 1
ATOM 660 C C . GLY A 1 87 ? 34.453 0.157 -41.254 1.00 59.53 87 GLY A C 1
ATOM 661 O O . GLY A 1 87 ? 33.775 0.294 -42.265 1.00 59.53 87 GLY A O 1
ATOM 662 N N . LYS A 1 88 ? 35.786 0.244 -41.177 1.00 43.31 88 LYS A N 1
ATOM 663 C CA . LYS A 1 88 ? 36.766 0.416 -42.266 1.00 43.31 88 LYS A CA 1
ATOM 664 C C . LYS A 1 88 ? 36.859 1.801 -42.900 1.00 43.31 88 LYS A C 1
ATOM 666 O O . LYS A 1 88 ? 35.844 2.315 -43.409 1.00 43.31 88 LYS A O 1
#

Mean predicted aligned error: 10.02 Å